Protein AF-A0A0V0XA86-F1 (afdb_monomer_lite)

Sequence (60 aa):
LDPTSESGIVLGKLSGRHALKSRLLKLGYDLDEEKLAEVFKKFKLFTAKKKHITDDDIEE

Structure (mmCIF, N/CA/C/O backbone):
data_AF-A0A0V0XA86-F1
#
_entry.id   AF-A0A0V0XA86-F1
#
loop_
_atom_site.group_PDB
_atom_site.id
_atom_site.type_symbol
_atom_site.label_atom_id
_atom_site.label_alt_id
_atom_site.label_comp_id
_atom_site.label_asym_id
_atom_site.label_entity_id
_atom_site.label_seq_id
_atom_site.pdbx_PDB_ins_code
_atom_site.Cartn_x
_atom_site.Cartn_y
_atom_site.Cartn_z
_atom_site.occupancy
_atom_site.B_iso_or_equiv
_atom_site.auth_seq_id
_atom_site.auth_comp_id
_atom_site.auth_asym_id
_atom_site.auth_atom_id
_atom_site.pdbx_PDB_model_num
ATOM 1 N N . LEU A 1 1 ? 0.212 -26.584 -16.400 1.00 48.09 1 LEU A N 1
ATOM 2 C CA . LEU A 1 1 ? 1.175 -25.568 -15.922 1.00 48.09 1 LEU A CA 1
ATOM 3 C C . LEU A 1 1 ? 0.852 -25.347 -14.454 1.00 48.09 1 LEU A C 1
ATOM 5 O O . LEU A 1 1 ? -0.310 -25.134 -14.141 1.00 48.09 1 LEU A O 1
ATOM 9 N N . ASP A 1 2 ? 1.828 -25.597 -13.595 1.00 46.53 2 ASP A N 1
ATOM 10 C CA . ASP A 1 2 ? 1.676 -25.966 -12.183 1.00 46.53 2 ASP A CA 1
ATOM 11 C C . ASP A 1 2 ? 1.142 -24.827 -11.263 1.00 46.53 2 ASP A C 1
ATOM 13 O O . ASP A 1 2 ? 1.532 -23.676 -11.472 1.00 46.53 2 ASP A O 1
ATOM 17 N N . PRO A 1 3 ? 0.264 -25.104 -10.267 1.00 62.19 3 PRO A N 1
ATOM 18 C CA . PRO A 1 3 ? -0.479 -24.108 -9.476 1.00 62.19 3 PRO A CA 1
ATOM 19 C C . PRO A 1 3 ? 0.150 -23.661 -8.132 1.00 62.19 3 PRO A C 1
ATOM 21 O O . PRO A 1 3 ? -0.563 -23.115 -7.290 1.00 62.19 3 PRO A O 1
ATOM 24 N N . THR A 1 4 ? 1.450 -23.845 -7.868 1.00 53.16 4 THR A N 1
ATOM 25 C CA . THR A 1 4 ? 2.010 -23.607 -6.514 1.00 53.16 4 THR A CA 1
ATOM 26 C C . THR A 1 4 ? 3.301 -22.781 -6.485 1.00 53.16 4 THR A C 1
ATOM 28 O O . THR A 1 4 ? 4.386 -23.334 -6.338 1.00 53.16 4 THR A O 1
ATOM 31 N N . SER A 1 5 ? 3.201 -21.448 -6.592 1.00 44.50 5 SER A N 1
ATOM 32 C CA . SER A 1 5 ? 4.139 -20.475 -5.971 1.00 44.50 5 SER A CA 1
ATOM 33 C C . SER A 1 5 ? 3.784 -19.016 -6.290 1.00 44.50 5 SER A C 1
ATOM 35 O O . SER A 1 5 ? 4.653 -18.169 -6.492 1.00 44.50 5 SER A O 1
ATOM 37 N N . GLU A 1 6 ? 2.502 -18.648 -6.286 1.00 52.81 6 GLU A N 1
ATOM 38 C CA . GLU A 1 6 ? 2.177 -17.258 -5.965 1.00 52.81 6 GLU A CA 1
ATOM 39 C C . GLU A 1 6 ? 2.289 -17.102 -4.454 1.00 52.81 6 GLU A C 1
ATOM 41 O O . GLU A 1 6 ? 1.297 -17.095 -3.731 1.00 52.81 6 GLU A O 1
ATOM 46 N N . SER A 1 7 ? 3.527 -16.998 -3.968 1.00 50.00 7 SER A N 1
ATOM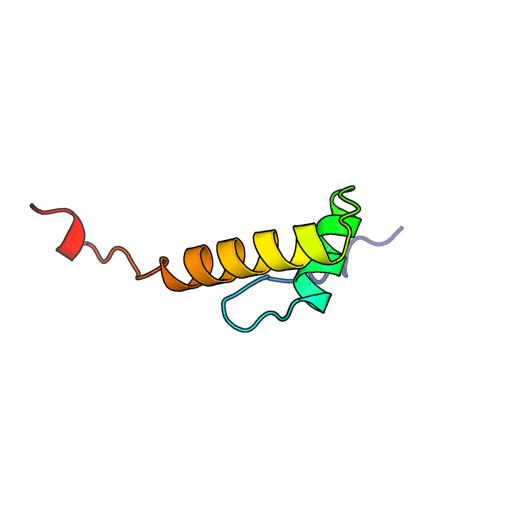 47 C CA . SER A 1 7 ? 3.835 -16.432 -2.659 1.00 50.00 7 SER A CA 1
ATOM 48 C C . SER A 1 7 ? 3.262 -15.017 -2.655 1.00 50.00 7 SER A C 1
ATOM 50 O O . SER A 1 7 ? 3.933 -14.052 -3.033 1.00 50.00 7 SER A O 1
ATOM 52 N N . GLY A 1 8 ? 1.964 -14.907 -2.368 1.00 57.94 8 GLY A N 1
ATOM 53 C CA . GLY A 1 8 ? 1.225 -13.663 -2.354 1.00 57.94 8 GLY A CA 1
ATOM 54 C C . GLY A 1 8 ? 1.961 -12.744 -1.405 1.00 57.94 8 GLY A C 1
ATOM 55 O O . GLY A 1 8 ? 2.048 -13.027 -0.215 1.00 57.94 8 GLY A O 1
ATOM 56 N N . ILE A 1 9 ? 2.576 -11.693 -1.944 1.00 65.12 9 ILE A N 1
ATOM 57 C CA . ILE A 1 9 ? 3.310 -10.730 -1.131 1.00 65.12 9 ILE A CA 1
ATOM 58 C C . ILE A 1 9 ? 2.280 -10.112 -0.187 1.00 65.12 9 ILE A C 1
ATOM 60 O O . ILE A 1 9 ? 1.480 -9.267 -0.598 1.00 65.12 9 ILE A O 1
ATOM 64 N N . VAL A 1 10 ? 2.273 -10.566 1.065 1.00 70.69 10 VAL A N 1
ATOM 65 C CA . VAL A 1 10 ? 1.426 -9.997 2.107 1.00 70.69 10 VAL A CA 1
ATOM 66 C C . VAL A 1 10 ? 2.010 -8.632 2.433 1.00 70.69 10 VAL A C 1
ATOM 68 O O . VAL A 1 10 ? 3.104 -8.510 2.987 1.00 70.69 10 VAL A O 1
ATOM 71 N N . LEU A 1 11 ? 1.295 -7.584 2.031 1.00 78.88 11 LEU A N 1
ATOM 72 C CA . LEU A 1 11 ? 1.669 -6.220 2.359 1.00 78.88 11 LEU A CA 1
ATOM 73 C C . LEU A 1 11 ? 1.175 -5.887 3.768 1.00 78.88 11 LEU A C 1
ATOM 75 O O . LEU A 1 11 ? -0.026 -5.801 4.010 1.00 78.88 11 LEU A O 1
ATOM 79 N N . GLY A 1 12 ? 2.109 -5.666 4.689 1.00 77.50 12 GLY A N 1
ATOM 80 C CA . GLY A 1 12 ? 1.840 -5.285 6.074 1.00 77.50 12 GLY A CA 1
ATOM 81 C C . GLY A 1 12 ? 2.611 -4.041 6.512 1.00 77.50 12 GLY A C 1
ATOM 82 O O . GLY A 1 12 ? 3.313 -3.398 5.729 1.00 77.50 12 GLY A O 1
ATOM 83 N N . LYS A 1 13 ? 2.529 -3.715 7.808 1.00 76.62 13 LYS A N 1
ATOM 84 C CA . LYS A 1 13 ? 3.206 -2.554 8.421 1.00 76.62 13 LYS A CA 1
ATOM 85 C C . LYS A 1 13 ? 4.719 -2.526 8.160 1.00 76.62 13 LYS A C 1
ATOM 87 O O . LYS A 1 13 ? 5.296 -1.443 8.091 1.00 76.62 13 LYS A O 1
ATOM 92 N N . LEU A 1 14 ? 5.355 -3.683 7.976 1.00 80.19 14 LEU A N 1
ATOM 93 C CA . LEU A 1 14 ? 6.791 -3.805 7.692 1.00 80.19 14 LEU A CA 1
ATOM 94 C C . LEU A 1 14 ? 7.133 -3.747 6.197 1.0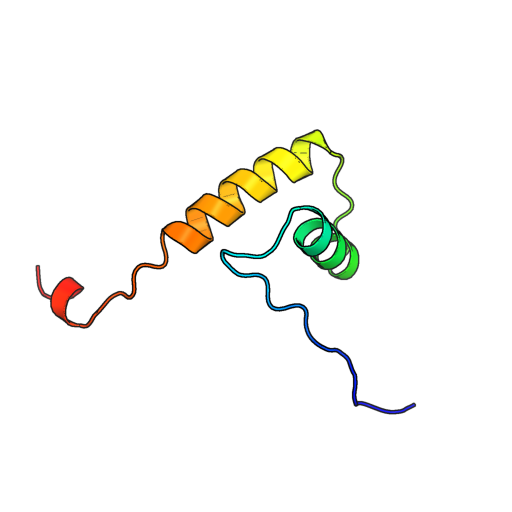0 80.19 14 LEU A C 1
ATOM 96 O O . LEU A 1 14 ? 8.292 -3.550 5.845 1.00 80.19 14 LEU A O 1
ATOM 100 N N . SER A 1 15 ? 6.151 -3.856 5.301 1.00 84.25 15 SER A N 1
ATOM 101 C CA . SER A 1 15 ? 6.412 -3.834 3.862 1.00 84.25 15 SER A CA 1
ATOM 102 C C . SER A 1 15 ? 6.931 -2.462 3.419 1.00 84.25 15 SER A C 1
ATOM 104 O O . SER A 1 15 ? 6.391 -1.416 3.800 1.00 84.25 15 SER A O 1
ATOM 106 N N . GLY A 1 16 ? 8.009 -2.470 2.632 1.00 87.50 16 GLY A N 1
ATOM 107 C CA . GLY A 1 16 ? 8.634 -1.275 2.060 1.00 87.50 16 GLY A CA 1
ATOM 108 C C . GLY A 1 16 ? 7.979 -0.809 0.755 1.00 87.50 16 GLY A C 1
ATOM 109 O O . GLY A 1 16 ? 7.125 -1.493 0.190 1.00 87.50 16 GLY A O 1
ATOM 110 N N . ARG A 1 17 ? 8.411 0.354 0.243 1.00 88.62 17 ARG A N 1
ATOM 111 C CA . ARG A 1 17 ? 7.895 0.942 -1.013 1.00 88.62 17 ARG A CA 1
ATOM 112 C C . ARG A 1 17 ? 8.038 0.010 -2.216 1.00 88.62 17 ARG A C 1
ATOM 114 O O . ARG A 1 17 ? 7.109 -0.095 -3.004 1.00 88.62 17 ARG A O 1
ATOM 121 N N . HIS A 1 18 ? 9.160 -0.699 -2.324 1.00 88.06 18 HIS A N 1
ATOM 122 C CA . HIS A 1 18 ? 9.414 -1.638 -3.421 1.00 88.06 18 HIS A CA 1
ATOM 123 C C . HIS A 1 18 ? 8.400 -2.790 -3.455 1.00 88.06 18 HIS A C 1
ATOM 125 O O . HIS A 1 18 ? 7.879 -3.122 -4.517 1.00 88.06 18 HIS A O 1
ATOM 131 N N . ALA A 1 19 ? 8.055 -3.349 -2.290 1.00 88.44 19 ALA A N 1
ATOM 132 C CA . ALA A 1 19 ? 7.045 -4.402 -2.190 1.00 88.44 19 ALA A CA 1
ATOM 133 C C . ALA A 1 19 ? 5.655 -3.886 -2.599 1.00 88.44 19 ALA A C 1
ATOM 135 O O . ALA A 1 19 ? 4.943 -4.554 -3.348 1.00 88.44 19 ALA A O 1
ATOM 136 N N . LEU A 1 20 ? 5.298 -2.672 -2.161 1.00 88.38 20 LEU A N 1
ATOM 137 C CA . LEU A 1 20 ? 4.050 -2.016 -2.554 1.00 88.38 20 LEU A CA 1
ATOM 138 C C . LEU A 1 20 ? 3.999 -1.758 -4.069 1.00 88.38 20 LEU A C 1
ATOM 140 O O . LEU A 1 20 ? 3.001 -2.097 -4.699 1.00 88.38 20 LEU A O 1
ATOM 144 N N . LYS A 1 21 ? 5.083 -1.241 -4.664 1.00 89.88 21 LYS A N 1
ATOM 145 C CA . LYS A 1 21 ? 5.189 -1.012 -6.115 1.00 89.88 21 LYS A CA 1
ATOM 146 C C . LYS A 1 21 ? 5.019 -2.308 -6.902 1.00 89.88 21 LYS A C 1
ATOM 148 O O . LYS A 1 21 ? 4.212 -2.361 -7.819 1.00 89.88 21 LYS A O 1
ATOM 153 N N . SER A 1 22 ? 5.729 -3.369 -6.515 1.00 88.44 22 SER A N 1
ATOM 154 C CA . SER A 1 22 ? 5.632 -4.674 -7.181 1.00 88.44 22 SER A CA 1
ATOM 155 C C . SER A 1 22 ? 4.207 -5.234 -7.138 1.00 88.44 22 SER A C 1
ATOM 157 O O . SER A 1 22 ? 3.714 -5.744 -8.142 1.00 88.44 22 SER A O 1
ATOM 159 N N . ARG A 1 23 ? 3.504 -5.090 -6.006 1.00 86.56 23 ARG A N 1
ATOM 160 C CA . ARG A 1 23 ? 2.103 -5.513 -5.897 1.00 86.56 23 ARG A CA 1
ATOM 161 C C . ARG A 1 23 ? 1.171 -4.678 -6.771 1.00 86.56 23 ARG A C 1
ATOM 163 O O . ARG A 1 23 ? 0.292 -5.253 -7.399 1.00 86.56 23 ARG A O 1
ATOM 170 N N . LEU A 1 24 ? 1.354 -3.360 -6.810 1.00 87.69 24 LEU A N 1
ATOM 171 C CA . LEU A 1 24 ? 0.556 -2.465 -7.650 1.00 87.69 24 LEU A CA 1
ATOM 172 C C . LEU A 1 24 ? 0.750 -2.775 -9.138 1.00 87.69 24 LEU A C 1
ATOM 174 O O . LEU A 1 24 ? -0.239 -2.923 -9.848 1.00 87.69 24 LEU A O 1
ATOM 178 N N . LEU A 1 25 ? 1.989 -3.019 -9.570 1.00 89.19 25 LEU A N 1
ATOM 179 C CA . LEU A 1 25 ? 2.296 -3.445 -10.938 1.00 89.19 25 LEU A CA 1
ATOM 180 C C . LEU A 1 25 ? 1.630 -4.781 -11.291 1.00 89.19 25 LEU A C 1
ATOM 182 O O . LEU A 1 25 ? 1.034 -4.904 -12.356 1.00 89.19 25 LEU A O 1
ATOM 186 N N . LYS A 1 26 ? 1.648 -5.764 -10.378 1.00 85.88 26 LYS A N 1
ATOM 187 C CA . LYS A 1 26 ? 0.928 -7.040 -10.563 1.00 85.88 26 LYS A CA 1
ATOM 188 C C . LYS A 1 26 ? -0.590 -6.869 -10.693 1.00 85.88 26 LYS A C 1
ATOM 190 O O . LYS A 1 26 ? -1.241 -7.722 -11.279 1.00 85.88 26 LYS A O 1
ATOM 195 N N . LEU A 1 27 ? -1.148 -5.797 -10.132 1.00 85.88 27 LEU A N 1
ATOM 196 C CA . LEU A 1 27 ? -2.566 -5.447 -10.244 1.00 85.88 27 LEU A CA 1
ATOM 197 C C . LEU A 1 27 ? -2.873 -4.593 -11.491 1.00 85.88 27 LEU A C 1
ATOM 199 O O . LEU A 1 27 ? -4.027 -4.234 -11.698 1.00 85.88 27 LEU A O 1
ATOM 203 N N . GLY A 1 28 ? -1.866 -4.265 -12.310 1.00 90.50 28 GLY A N 1
ATOM 204 C CA . GLY A 1 28 ? -2.017 -3.430 -13.505 1.00 90.50 28 GLY A CA 1
ATOM 205 C C . GLY A 1 28 ? -1.904 -1.924 -13.249 1.00 90.50 28 GLY A C 1
ATOM 206 O O . GLY A 1 28 ? -2.204 -1.137 -14.142 1.00 90.50 28 GLY A O 1
ATOM 207 N N . TYR A 1 29 ? -1.469 -1.505 -12.056 1.00 88.69 29 TYR A N 1
ATOM 208 C CA . TYR A 1 29 ? -1.216 -0.099 -11.744 1.00 88.69 29 TYR A CA 1
ATOM 209 C C . TYR A 1 29 ? 0.265 0.232 -11.919 1.00 88.69 29 TYR A C 1
ATOM 211 O O . TYR A 1 29 ? 1.103 -0.224 -11.138 1.00 88.69 29 TYR A O 1
ATOM 219 N N . ASP A 1 30 ? 0.570 1.082 -12.894 1.00 89.75 30 ASP A N 1
ATOM 220 C CA . ASP A 1 30 ? 1.887 1.698 -13.034 1.00 89.75 30 ASP A CA 1
ATOM 221 C C . ASP A 1 30 ? 1.840 3.125 -12.480 1.00 89.75 30 ASP A C 1
ATOM 223 O O . ASP A 1 30 ? 1.175 4.009 -13.023 1.00 89.75 30 ASP A O 1
ATOM 227 N N . LEU A 1 31 ? 2.471 3.322 -11.322 1.00 88.69 31 LEU A N 1
ATOM 228 C CA . LEU A 1 31 ? 2.536 4.612 -10.643 1.00 88.69 31 LEU A CA 1
ATOM 229 C C . LEU A 1 31 ? 3.949 5.179 -10.753 1.00 88.69 31 LEU A C 1
ATOM 231 O O . LEU A 1 31 ? 4.934 4.481 -10.488 1.00 88.69 31 LEU A O 1
ATOM 235 N N . ASP A 1 32 ? 4.019 6.475 -11.041 1.00 91.56 32 ASP A N 1
ATOM 236 C CA . ASP A 1 32 ? 5.228 7.271 -10.863 1.00 91.56 32 ASP A CA 1
ATOM 237 C C . ASP A 1 32 ? 5.650 7.333 -9.380 1.00 91.56 32 ASP A C 1
ATOM 239 O O . ASP A 1 32 ? 4.916 6.940 -8.464 1.00 91.56 32 ASP A O 1
ATOM 243 N N . GLU A 1 33 ? 6.878 7.788 -9.126 1.00 89.00 33 GLU A N 1
ATOM 244 C CA . GLU A 1 33 ? 7.424 7.819 -7.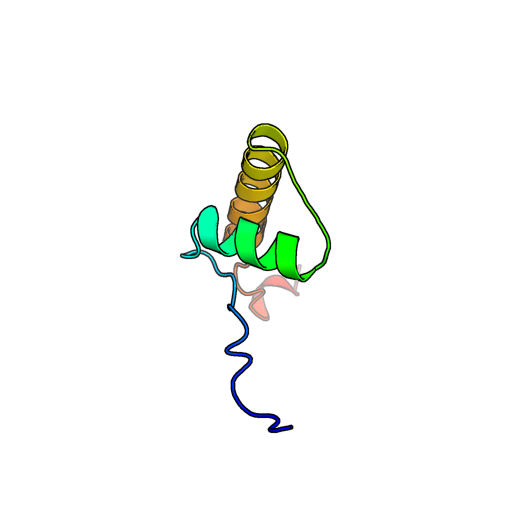767 1.00 89.00 33 GLU A CA 1
ATOM 245 C C . GLU A 1 33 ? 6.643 8.739 -6.823 1.00 89.00 33 GLU A C 1
ATOM 247 O O . GLU A 1 33 ? 6.513 8.421 -5.637 1.00 89.00 33 GLU A O 1
ATOM 252 N N . GLU A 1 34 ? 6.086 9.837 -7.336 1.00 92.75 34 GLU A N 1
ATOM 253 C CA . GLU A 1 34 ? 5.313 10.800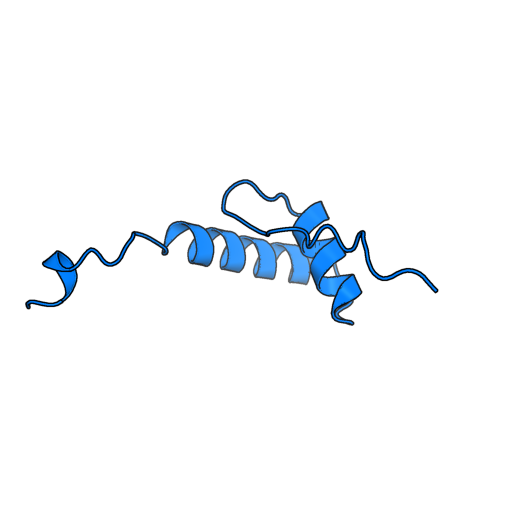 -6.552 1.00 92.75 34 GLU A CA 1
ATOM 254 C C . GLU A 1 34 ? 4.004 10.172 -6.060 1.00 92.75 34 GLU A C 1
ATOM 256 O O . GLU A 1 34 ? 3.750 10.116 -4.849 1.00 92.75 34 GLU A O 1
ATOM 261 N N . LYS A 1 35 ? 3.221 9.578 -6.967 1.00 91.50 35 LYS A N 1
ATOM 262 C CA . LYS A 1 35 ? 1.994 8.842 -6.630 1.00 91.50 35 LYS A CA 1
ATOM 263 C C . LYS A 1 35 ? 2.294 7.644 -5.747 1.00 91.50 35 LYS A C 1
ATOM 265 O O . LYS A 1 35 ? 1.571 7.396 -4.781 1.00 91.50 35 LYS A O 1
ATOM 270 N N . LEU A 1 36 ? 3.370 6.907 -6.020 1.00 91.25 36 LEU A N 1
ATOM 271 C CA . LEU A 1 36 ? 3.775 5.789 -5.173 1.00 91.25 36 LEU A CA 1
ATOM 272 C C . LEU A 1 36 ? 4.113 6.261 -3.752 1.00 91.25 36 LEU A C 1
ATOM 274 O O . LEU A 1 36 ? 3.763 5.578 -2.786 1.00 91.25 36 LEU A O 1
ATOM 278 N N . ALA A 1 37 ? 4.764 7.415 -3.594 1.00 91.44 37 ALA A N 1
ATOM 279 C CA . ALA A 1 37 ? 5.073 7.983 -2.286 1.00 91.44 37 ALA A CA 1
ATOM 280 C C . ALA A 1 37 ? 3.802 8.378 -1.517 1.00 91.44 37 ALA A C 1
ATOM 282 O O . ALA A 1 37 ? 3.708 8.097 -0.315 1.00 91.44 37 ALA A O 1
ATOM 283 N N . GLU A 1 38 ? 2.813 8.967 -2.191 1.00 93.12 38 GLU A N 1
ATOM 284 C CA . GLU A 1 38 ? 1.508 9.274 -1.597 1.00 93.12 38 GLU A CA 1
ATOM 285 C C . GLU A 1 38 ? 0.742 8.014 -1.186 1.00 93.12 38 GLU A C 1
ATOM 287 O O . GLU A 1 38 ? 0.280 7.903 -0.044 1.00 93.12 38 GLU A O 1
ATOM 292 N N . VAL A 1 39 ? 0.643 7.037 -2.090 1.00 90.12 39 VAL A N 1
ATOM 293 C CA . VAL A 1 39 ? -0.022 5.756 -1.829 1.00 90.12 39 VAL A CA 1
ATOM 294 C C . VAL A 1 39 ? 0.688 5.013 -0.700 1.00 90.12 39 VAL A C 1
ATOM 296 O O . VAL A 1 39 ? 0.026 4.463 0.176 1.00 90.12 39 VAL A O 1
ATOM 299 N N . PHE A 1 40 ? 2.020 5.063 -0.630 1.00 90.38 40 PHE A N 1
ATOM 300 C CA . PHE A 1 40 ? 2.785 4.473 0.467 1.00 90.38 40 PHE A CA 1
ATOM 301 C C . PHE A 1 40 ? 2.504 5.142 1.815 1.00 90.38 40 PHE A C 1
ATOM 303 O O . PHE A 1 40 ? 2.342 4.440 2.816 1.00 90.38 40 PHE A O 1
ATOM 310 N N . LYS A 1 41 ? 2.405 6.478 1.868 1.00 90.56 41 LYS A N 1
ATOM 311 C CA . LYS A 1 41 ? 2.005 7.192 3.094 1.00 90.56 41 LYS A CA 1
ATOM 312 C C . LYS A 1 41 ? 0.608 6.756 3.542 1.00 90.56 41 LYS A C 1
ATOM 314 O O . LYS A 1 41 ? 0.435 6.381 4.702 1.00 90.56 41 LYS A O 1
ATOM 319 N N . LYS A 1 42 ? -0.363 6.724 2.622 1.00 88.19 42 LYS A N 1
ATOM 320 C CA . LYS A 1 42 ? -1.733 6.248 2.895 1.00 88.19 42 LYS A CA 1
ATOM 321 C C . LYS A 1 42 ? -1.742 4.788 3.362 1.00 88.19 42 LYS A C 1
ATOM 323 O O . LYS A 1 42 ? -2.405 4.467 4.341 1.00 88.19 42 LYS A O 1
ATOM 328 N N . PHE A 1 43 ? -0.942 3.928 2.736 1.00 86.25 43 PHE A N 1
ATOM 329 C CA . PHE A 1 43 ? -0.786 2.522 3.106 1.00 86.25 43 PHE A CA 1
ATOM 330 C C . PHE A 1 43 ? -0.205 2.346 4.520 1.00 86.25 43 PHE A C 1
ATOM 332 O O . PHE A 1 43 ? -0.707 1.536 5.301 1.00 86.25 43 PHE A O 1
ATOM 339 N N . LYS A 1 44 ? 0.816 3.126 4.901 1.00 86.44 44 LYS A N 1
ATOM 340 C CA . LYS A 1 44 ? 1.366 3.109 6.269 1.00 86.44 44 LYS A CA 1
ATOM 341 C C . LYS A 1 44 ? 0.357 3.594 7.300 1.00 86.44 44 LYS A C 1
ATOM 343 O O . LYS A 1 44 ? 0.244 2.982 8.354 1.00 86.44 44 LYS A O 1
ATOM 348 N N . LEU A 1 45 ? -0.405 4.639 6.986 1.00 85.31 45 LEU A N 1
ATOM 349 C CA . LEU A 1 45 ? -1.482 5.111 7.856 1.00 85.31 45 LEU A CA 1
ATOM 350 C C . LEU A 1 45 ? -2.587 4.059 7.998 1.00 85.31 45 LEU A C 1
ATOM 352 O O . LEU A 1 45 ? -3.027 3.796 9.108 1.00 85.31 45 LEU A O 1
ATOM 356 N N . PHE A 1 46 ? -2.996 3.413 6.907 1.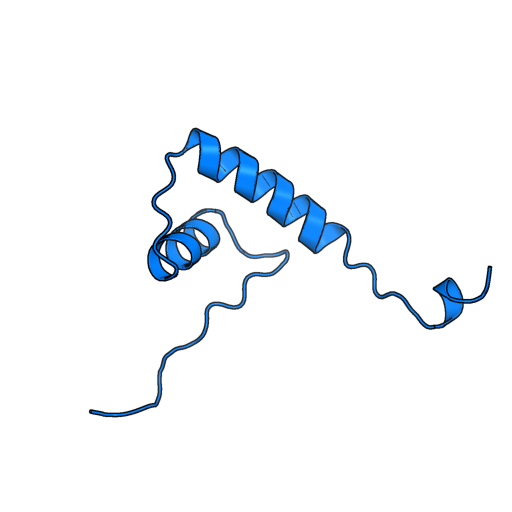00 81.69 46 PHE A N 1
ATOM 357 C CA . PHE A 1 46 ? -4.016 2.364 6.926 1.00 81.69 46 PHE A CA 1
ATOM 358 C C . PHE A 1 46 ? -3.570 1.136 7.731 1.00 81.69 46 PHE A C 1
ATOM 360 O O . PHE A 1 46 ? -4.303 0.643 8.584 1.00 81.69 46 PHE A O 1
ATOM 367 N N . THR A 1 47 ? -2.333 0.678 7.522 1.00 79.69 47 THR A N 1
ATOM 368 C CA . THR A 1 47 ? -1.769 -0.459 8.271 1.00 79.69 47 THR A CA 1
ATOM 369 C C . THR A 1 47 ? -1.448 -0.120 9.725 1.00 79.69 47 THR A C 1
ATOM 371 O O . THR A 1 47 ? -1.474 -1.014 10.563 1.00 79.69 47 THR A O 1
ATOM 374 N N . ALA A 1 48 ? -1.187 1.150 10.052 1.00 77.25 48 ALA A N 1
ATOM 375 C CA . ALA A 1 48 ? -1.070 1.621 11.431 1.00 77.25 48 ALA A CA 1
ATOM 376 C C . ALA A 1 48 ? -2.434 1.783 12.123 1.00 77.25 48 ALA A C 1
ATOM 378 O O . ALA A 1 48 ? -2.516 1.620 13.336 1.00 77.25 48 ALA A O 1
ATOM 379 N N . LYS A 1 49 ? -3.494 2.091 11.360 1.00 68.44 49 LYS A N 1
ATOM 380 C CA . LYS A 1 49 ? -4.872 2.238 11.851 1.00 68.44 49 LYS A CA 1
ATOM 381 C C . LYS A 1 49 ? -5.596 0.915 12.083 1.00 68.44 49 LYS A C 1
ATOM 383 O O . LYS A 1 49 ? -6.592 0.929 12.793 1.00 68.44 49 LYS A O 1
ATOM 388 N N . LYS A 1 50 ? -5.087 -0.220 11.587 1.00 59.44 50 LYS A N 1
ATOM 389 C CA . LYS A 1 50 ? -5.460 -1.540 12.122 1.00 59.44 50 LYS A CA 1
ATOM 390 C C . LYS A 1 50 ? -4.850 -1.720 13.520 1.00 59.44 50 LYS A C 1
ATOM 392 O O . LYS A 1 50 ? -3.969 -2.549 13.732 1.00 59.44 50 LYS A O 1
ATOM 397 N N . LYS A 1 51 ? -5.324 -0.923 14.478 1.00 52.53 51 LYS A N 1
ATOM 398 C CA . LYS A 1 51 ? -5.554 -1.442 15.821 1.00 52.53 51 LYS A CA 1
ATOM 399 C C . LYS A 1 51 ? -6.607 -2.539 15.648 1.00 52.53 51 LYS A C 1
ATOM 401 O O . LYS A 1 51 ? -7.531 -2.368 14.855 1.00 52.53 51 LYS A O 1
ATOM 406 N N . HIS A 1 52 ? -6.406 -3.693 16.273 1.00 49.34 52 HIS A N 1
ATOM 407 C CA . HIS A 1 52 ? -7.510 -4.614 16.512 1.00 49.34 52 HIS A CA 1
ATOM 408 C C . HIS A 1 52 ? -8.704 -3.778 16.985 1.00 49.34 52 HIS A C 1
ATOM 410 O O . HIS A 1 52 ? -8.539 -3.040 17.948 1.00 49.34 52 HIS A O 1
ATOM 416 N N . ILE A 1 53 ? -9.851 -3.864 16.310 1.00 50.34 53 ILE A N 1
ATOM 417 C CA . ILE A 1 53 ? -11.103 -3.646 17.030 1.00 50.34 53 ILE A CA 1
ATOM 418 C C . ILE A 1 53 ? -11.176 -4.882 17.918 1.00 50.34 53 ILE A C 1
ATOM 420 O O . ILE A 1 53 ? -11.386 -5.991 17.424 1.00 50.34 53 ILE A O 1
ATOM 424 N N . THR A 1 54 ? -10.771 -4.726 19.171 1.00 54.03 54 THR A N 1
ATOM 425 C CA . THR A 1 54 ? -11.148 -5.673 20.215 1.00 54.03 54 THR A CA 1
ATOM 426 C C . THR A 1 54 ? -12.628 -5.464 20.491 1.00 54.03 54 THR A C 1
ATOM 428 O O . THR A 1 54 ? -13.120 -4.354 20.304 1.00 54.03 54 THR A O 1
ATOM 431 N N . ASP A 1 55 ? -13.332 -6.513 20.909 1.00 57.12 55 ASP A N 1
ATOM 432 C CA . ASP A 1 55 ? -14.770 -6.440 21.202 1.00 57.12 55 ASP A CA 1
ATOM 433 C C . ASP A 1 55 ? -15.110 -5.290 22.184 1.00 57.12 55 ASP A C 1
ATOM 435 O O . ASP A 1 55 ? -16.187 -4.714 22.098 1.00 57.12 55 ASP A O 1
ATOM 439 N N . ASP A 1 56 ? -14.142 -4.858 23.001 1.00 55.50 56 ASP A N 1
ATOM 440 C CA . ASP A 1 56 ? -14.212 -3.689 23.892 1.00 55.50 56 ASP A CA 1
ATOM 441 C C . ASP A 1 56 ? -14.465 -2.329 23.192 1.00 55.50 56 ASP A C 1
ATOM 443 O O . ASP A 1 56 ? -14.963 -1.410 23.832 1.00 55.50 56 ASP A O 1
ATOM 447 N N . ASP A 1 57 ? -14.140 -2.163 21.901 1.00 57.81 57 ASP A N 1
ATOM 448 C CA . ASP A 1 57 ? -14.383 -0.911 21.148 1.00 57.81 57 ASP A CA 1
ATOM 449 C C . ASP A 1 57 ? -15.814 -0.843 20.552 1.00 57.81 57 ASP A C 1
ATOM 451 O O . ASP A 1 57 ? -16.178 0.160 19.936 1.00 57.81 57 ASP A O 1
ATOM 455 N N . ILE A 1 58 ? -16.622 -1.908 20.676 1.00 59.84 58 ILE A N 1
ATOM 456 C CA . ILE A 1 58 ? -17.967 -2.020 20.070 1.00 59.84 58 ILE A CA 1
ATOM 457 C C . ILE A 1 58 ? -19.089 -1.542 21.024 1.00 59.84 58 ILE A C 1
ATOM 459 O O . ILE A 1 58 ? -20.230 -1.401 20.587 1.00 59.84 58 ILE A O 1
ATOM 463 N N . GLU A 1 59 ? -18.790 -1.233 22.292 1.00 52.84 59 GLU A N 1
ATOM 464 C CA . GLU A 1 59 ? -19.802 -0.925 23.326 1.00 52.84 59 GLU A CA 1
ATOM 465 C C . GLU A 1 59 ? -19.941 0.556 23.770 1.00 52.84 59 GLU A C 1
ATOM 467 O O . GLU A 1 59 ? -20.439 0.796 24.869 1.00 52.84 59 GLU A O 1
ATOM 472 N N . GLU A 1 60 ? -19.601 1.568 22.955 1.00 50.06 60 GLU A N 1
ATOM 473 C CA . GLU A 1 60 ? -20.041 2.968 23.221 1.00 50.06 60 GLU A CA 1
ATOM 474 C C . GLU A 1 60 ? -21.122 3.483 22.261 1.00 50.06 60 GLU A C 1
ATOM 476 O O . GLU A 1 60 ? -20.946 3.371 21.024 1.00 50.06 60 GLU A O 1
#

Organism: NCBI:txid990121

InterPro domains:
  IPR050073 2-IPM synthase/homocitrate synthase-like [PTHR10277] (5-59)
  IPR054691 2-isopropylmalate synthase/homocitrate synthase, post-catalytic domain [PF22617] (7-51)

Secondary structure (DSSP, 8-state):
------------TT--HHHHHHHHHHTT----HHHHHHHHHHHHHHHHH-----GGGS--

Foldseek 3Di:
DDDDDPPPLPDALPDDLVSVCVVCVVVVDDDDPVVSVVVVVVSNVVRVVPP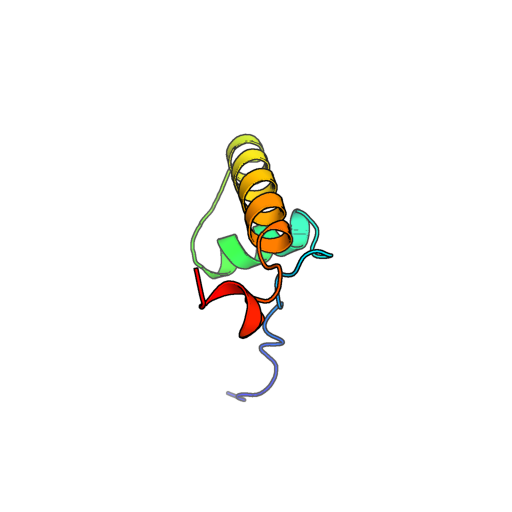PPDVVVVPD

Radius of gyration: 15.46 Å; chains: 1; bounding box: 30×37×40 Å

pLDDT: mean 75.41, std 16.16, range [44.5, 93.12]